Protein AF-A0A9P8PRV3-F1 (afdb_monomer)

Sequence (109 aa):
KEYFTIKSNWLIGSDKWCFDQGLSTLHQVLSYNKRVKLLIIDSDSSLNRKQGKKNAGLYAMNYGNSYVASVALYSSYSQTLTSLLEANNFKQGPAIVLAYLPHYEDHLE

Secondary structure (DSSP, 8-state):
-GGGS----EEEEEHHHIIIIIHHHHHHHHHTT---EEEEEE---GGG-SSPPP-HHHHHHTTSSSEEEEEETTT-HHHHHHHHHHHHH--SS-EEEEEE---GGGG--

Organism: Wickerhamomyces pijperi (NCBI:txid599730)

pLDDT: mean 80.24, std 13.26, range [42.69, 95.5]

Radius of gyration: 15.06 Å; Cα contacts (8 Å, |Δi|>4): 158; chains: 1; bounding box: 40×29×37 Å

Solvent-accessible surface area (backbone atoms only — not comparable to full-atom values): 6531 Å² total; per-residue (Å²): 120,82,88,76,61,85,81,82,70,70,48,75,46,42,49,66,54,39,67,76,63,32,48,65,54,48,51,52,37,62,73,67,51,38,78,45,36,38,42,33,40,36,64,76,84,72,87,78,62,91,60,82,82,82,53,72,59,61,59,43,54,75,68,73,51,47,50,69,45,78,34,38,58,91,81,36,57,67,59,38,52,50,49,53,51,50,44,68,69,52,77,76,18,29,18,41,37,40,34,47,46,88,51,83,73,74,72,77,115

Mean predicted aligned error: 7.3 Å

Structure (mmCIF, N/CA/C/O backbone):
data_AF-A0A9P8PRV3-F1
#
_entry.id   AF-A0A9P8PRV3-F1
#
loop_
_atom_site.group_PDB
_atom_site.id
_atom_site.type_symbol
_atom_site.label_atom_id
_atom_site.label_alt_id
_atom_site.label_comp_id
_atom_site.label_asym_id
_atom_site.label_entity_id
_atom_site.label_seq_id
_atom_site.pdbx_PDB_ins_code
_atom_site.Cartn_x
_atom_site.Cartn_y
_atom_site.Cartn_z
_atom_site.occupancy
_atom_site.B_iso_or_equiv
_atom_site.auth_seq_id
_atom_site.auth_comp_id
_atom_site.auth_asym_id
_atom_site.auth_atom_id
_atom_site.pdbx_PDB_model_num
ATOM 1 N N . LYS 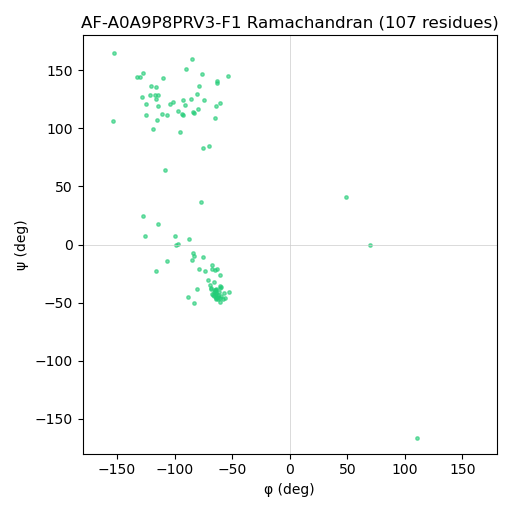A 1 1 ? -23.920 -14.954 13.472 1.00 51.72 1 LYS A N 1
ATOM 2 C CA . LYS A 1 1 ? -22.498 -15.287 13.183 1.00 51.72 1 LYS A CA 1
ATOM 3 C C . LYS A 1 1 ? -21.856 -14.329 12.174 1.00 51.72 1 LYS A C 1
ATOM 5 O O . LYS A 1 1 ? -20.677 -14.062 12.326 1.00 51.72 1 LYS A O 1
ATOM 10 N N . GLU A 1 2 ? -22.600 -13.756 11.222 1.00 55.88 2 GLU A N 1
ATOM 11 C CA . GLU A 1 2 ? -22.051 -12.861 10.180 1.00 55.88 2 GLU A CA 1
ATOM 12 C C . GLU A 1 2 ? -21.521 -11.499 10.672 1.00 55.88 2 GLU A C 1
ATOM 14 O O . GLU A 1 2 ? -20.720 -10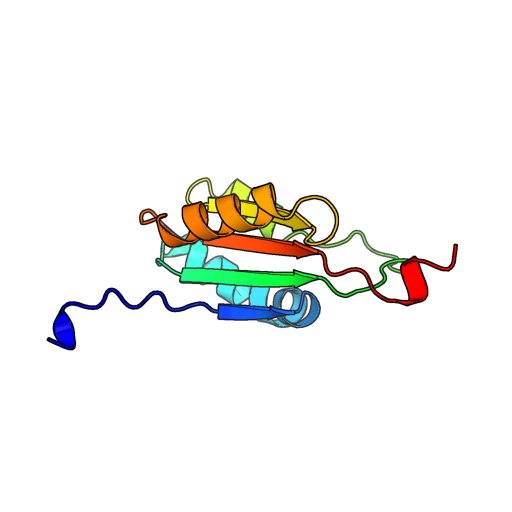.872 9.988 1.00 55.88 2 GLU A O 1
ATOM 19 N N . TYR A 1 3 ? -21.900 -11.054 11.874 1.00 59.84 3 TYR A N 1
ATOM 20 C CA . TYR A 1 3 ? -21.444 -9.778 12.448 1.00 59.84 3 TYR A CA 1
ATOM 21 C C . TYR A 1 3 ? -20.086 -9.845 13.168 1.00 59.84 3 TYR A C 1
ATOM 23 O O . TYR A 1 3 ? -19.558 -8.808 13.558 1.00 59.84 3 TYR A O 1
ATOM 31 N N . PHE A 1 4 ? -19.511 -11.040 13.350 1.00 60.69 4 PHE A N 1
ATOM 32 C CA . PHE A 1 4 ? -18.217 -11.215 14.029 1.00 60.69 4 PHE A CA 1
ATOM 33 C C . PHE A 1 4 ? -17.037 -11.375 13.062 1.00 60.69 4 PHE A C 1
ATOM 35 O O . PHE A 1 4 ? -15.894 -11.504 13.498 1.00 60.69 4 PHE A O 1
ATOM 42 N N . THR A 1 5 ? -17.283 -11.348 11.751 1.00 65.00 5 THR A N 1
ATOM 43 C CA . THR A 1 5 ? -16.217 -11.431 10.752 1.00 65.00 5 THR A CA 1
ATOM 44 C C . THR A 1 5 ? -15.626 -10.044 10.524 1.00 65.00 5 THR A C 1
ATOM 46 O O . THR A 1 5 ? -16.289 -9.145 10.008 1.00 65.00 5 THR A O 1
ATOM 49 N N . ILE A 1 6 ? -14.360 -9.864 10.899 1.00 63.34 6 ILE A N 1
ATOM 50 C CA . ILE A 1 6 ? -13.614 -8.636 10.622 1.00 63.34 6 ILE A CA 1
ATOM 51 C C . ILE A 1 6 ? -13.455 -8.520 9.103 1.00 63.34 6 ILE A C 1
ATOM 53 O O . ILE A 1 6 ? -12.719 -9.290 8.488 1.00 63.34 6 ILE A O 1
ATOM 57 N N . LYS A 1 7 ? -14.165 -7.569 8.487 1.00 68.56 7 LYS A N 1
ATOM 58 C CA . LYS A 1 7 ? -14.014 -7.272 7.060 1.00 68.56 7 LYS A CA 1
ATOM 59 C C . LYS A 1 7 ? -12.778 -6.407 6.850 1.0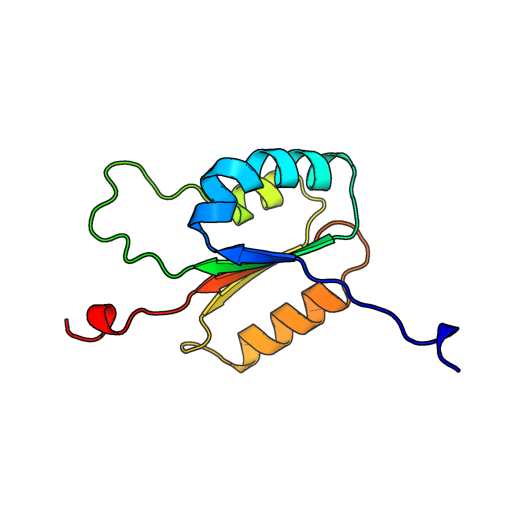0 68.56 7 LYS A C 1
ATOM 61 O O . LYS A 1 7 ? -12.712 -5.271 7.318 1.00 68.56 7 LYS A O 1
ATOM 66 N N . SER A 1 8 ? -11.812 -6.945 6.121 1.00 76.81 8 SER A N 1
ATOM 67 C CA . SER A 1 8 ? -10.665 -6.191 5.628 1.00 76.81 8 SER A CA 1
ATOM 68 C C . SER A 1 8 ? -10.954 -5.728 4.211 1.00 76.81 8 SER A C 1
ATOM 70 O O . SER A 1 8 ? -10.783 -6.489 3.266 1.00 76.81 8 SER A O 1
ATOM 72 N N . ASN A 1 9 ? -11.411 -4.487 4.073 1.00 83.56 9 ASN A N 1
ATOM 73 C CA . ASN A 1 9 ? -11.638 -3.887 2.763 1.00 83.56 9 ASN A CA 1
ATOM 74 C C . ASN A 1 9 ? -10.304 -3.386 2.198 1.00 83.56 9 ASN A C 1
ATOM 76 O O . ASN A 1 9 ? -9.575 -2.669 2.887 1.00 83.56 9 ASN A O 1
ATOM 80 N N . TRP A 1 10 ? -10.010 -3.762 0.956 1.00 89.88 10 TRP A N 1
ATOM 81 C CA . TRP A 1 10 ? -8.815 -3.351 0.226 1.00 89.88 10 TRP A CA 1
ATOM 82 C C . TRP A 1 10 ? -9.213 -2.525 -0.991 1.00 89.88 10 TRP A C 1
ATOM 84 O O . TRP A 1 10 ? -10.134 -2.887 -1.720 1.00 89.88 10 TRP A O 1
ATOM 94 N N . LEU A 1 11 ? -8.500 -1.426 -1.206 1.00 89.19 11 LEU A N 1
ATOM 95 C CA . LEU A 1 11 ? -8.486 -0.711 -2.472 1.00 89.19 11 LEU A CA 1
ATOM 96 C C . LEU A 1 11 ? -7.318 -1.257 -3.285 1.00 89.19 11 LEU A C 1
ATOM 98 O O . LEU A 1 11 ? -6.187 -1.271 -2.803 1.00 89.19 11 LEU A O 1
ATOM 102 N N . ILE A 1 12 ? -7.594 -1.731 -4.493 1.00 90.38 12 ILE A N 1
ATOM 103 C CA . ILE A 1 12 ? -6.586 -2.308 -5.380 1.00 90.38 12 ILE A CA 1
ATOM 104 C C . ILE A 1 12 ? -6.595 -1.495 -6.665 1.00 90.38 12 ILE A C 1
ATOM 106 O O . ILE A 1 12 ? -7.658 -1.270 -7.243 1.00 90.38 12 ILE A O 1
ATOM 110 N N . GLY A 1 13 ? -5.427 -1.033 -7.096 1.00 87.69 13 GLY A N 1
ATOM 111 C CA . GLY A 1 13 ? -5.298 -0.202 -8.288 1.00 87.69 13 GLY A CA 1
ATOM 112 C C . GLY A 1 13 ? -3.935 -0.346 -8.947 1.00 87.69 13 GLY A C 1
ATOM 113 O O . GLY A 1 13 ? -2.997 -0.870 -8.354 1.00 87.69 13 GLY A O 1
ATOM 114 N N . SER A 1 14 ? -3.828 0.119 -10.188 1.00 85.00 14 SER A N 1
ATOM 115 C CA . SER A 1 14 ? -2.558 0.186 -10.910 1.00 85.00 14 SER A CA 1
ATOM 116 C C . SER A 1 14 ? -1.792 1.468 -10.576 1.00 85.00 14 SER A C 1
ATOM 118 O O . SER A 1 14 ? -2.382 2.468 -10.156 1.00 85.00 14 SER A O 1
ATOM 120 N N . ASP A 1 15 ? -0.484 1.462 -10.826 1.00 78.94 15 ASP A N 1
ATOM 121 C CA . ASP A 1 15 ? 0.393 2.632 -10.668 1.00 78.94 15 ASP A CA 1
ATOM 122 C C . ASP A 1 15 ? -0.136 3.872 -11.428 1.00 78.94 15 ASP A C 1
ATOM 124 O O . ASP A 1 15 ? -0.205 4.973 -10.884 1.00 78.94 15 ASP A O 1
ATOM 128 N N . LYS A 1 16 ? -0.659 3.680 -12.651 1.00 79.00 16 LYS A N 1
ATOM 129 C CA . LYS A 1 16 ? -1.257 4.749 -13.480 1.00 79.00 16 LYS A CA 1
ATOM 130 C C . LYS A 1 16 ? -2.483 5.397 -12.828 1.00 79.00 16 LYS A C 1
ATOM 132 O O . LYS A 1 16 ? -2.560 6.622 -12.755 1.00 79.00 16 LYS A O 1
ATOM 137 N N . TRP A 1 17 ? -3.416 4.595 -12.303 1.00 79.19 17 TRP A N 1
ATOM 138 C CA . TRP A 1 17 ? -4.575 5.123 -11.569 1.00 79.19 17 TRP A CA 1
ATOM 139 C C . TRP A 1 17 ? -4.138 5.892 -10.318 1.00 79.19 17 TRP A C 1
ATOM 141 O O . TRP A 1 17 ? -4.671 6.966 -10.020 1.00 79.19 17 TRP A O 1
ATOM 151 N N . CYS A 1 18 ? -3.133 5.366 -9.611 1.00 76.19 18 CYS A N 1
ATOM 152 C CA . CYS A 1 18 ? -2.637 5.987 -8.396 1.00 76.19 18 CYS A CA 1
ATOM 153 C C . CYS A 1 18 ? -1.980 7.355 -8.657 1.00 76.19 18 CYS A C 1
ATOM 155 O O . CYS A 1 18 ? -2.083 8.250 -7.815 1.00 76.19 18 CYS A O 1
ATOM 157 N N . PHE A 1 19 ? -1.344 7.540 -9.818 1.00 72.62 19 PHE A N 1
ATOM 158 C CA . PHE A 1 19 ? -0.663 8.788 -10.164 1.00 72.62 19 PHE A CA 1
ATOM 159 C C . PHE A 1 19 ? -1.556 9.909 -10.674 1.00 72.62 19 PHE A C 1
ATOM 161 O O . PHE A 1 19 ? -1.289 11.058 -10.321 1.00 72.62 19 PHE A O 1
ATOM 168 N N . ASP A 1 20 ? -2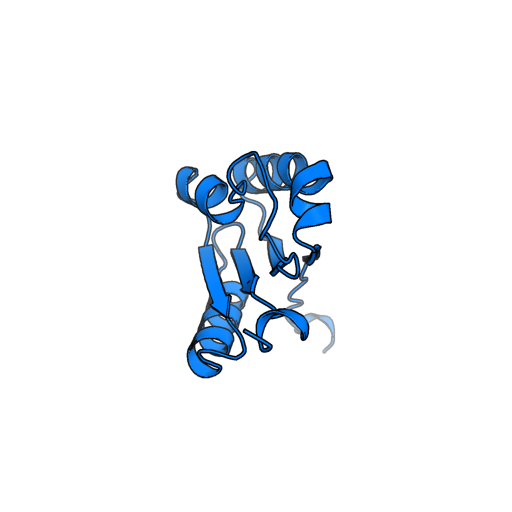.581 9.607 -11.471 1.00 68.38 20 ASP A N 1
ATOM 169 C CA . ASP A 1 20 ? -3.440 10.658 -12.028 1.00 68.38 20 ASP A CA 1
ATOM 170 C C . ASP A 1 20 ? -4.525 11.096 -11.041 1.00 68.38 20 ASP A C 1
ATOM 172 O O . ASP A 1 20 ? -4.690 12.284 -10.777 1.00 68.38 20 ASP A O 1
ATOM 176 N N . GLN A 1 21 ? -5.264 10.142 -10.472 1.00 63.31 21 GLN A N 1
ATOM 177 C CA . GLN A 1 21 ? -6.438 10.424 -9.628 1.00 63.31 21 GLN A CA 1
ATOM 178 C C . GLN A 1 21 ? -6.250 9.953 -8.180 1.00 63.31 21 GLN A C 1
ATOM 180 O O . GLN A 1 21 ? -6.884 10.463 -7.250 1.00 63.31 21 GLN A O 1
ATOM 185 N N . GLY A 1 22 ? -5.352 8.990 -7.960 1.00 66.44 22 GLY A N 1
ATOM 186 C CA . GLY A 1 22 ? -5.114 8.420 -6.640 1.00 66.44 22 GLY A CA 1
ATOM 187 C C . GLY A 1 22 ? -4.397 9.357 -5.672 1.00 66.44 22 GLY A C 1
ATOM 188 O O . GLY A 1 22 ? -4.685 9.287 -4.485 1.00 66.44 22 GLY A O 1
ATOM 189 N N . LEU A 1 23 ? -3.530 10.270 -6.129 1.00 73.12 23 LEU A N 1
ATOM 190 C CA . LEU A 1 23 ? -2.699 11.097 -5.239 1.00 73.12 23 LEU A CA 1
ATOM 191 C C . LEU A 1 23 ? -3.518 12.050 -4.348 1.00 73.12 23 LEU A C 1
ATOM 193 O O . LEU A 1 23 ? -3.247 12.150 -3.152 1.00 73.12 23 LEU A O 1
ATOM 197 N N . SER A 1 24 ? -4.553 12.699 -4.894 1.00 79.75 24 SER A N 1
ATOM 198 C CA . SER A 1 24 ? -5.467 13.546 -4.105 1.00 79.75 24 SER A CA 1
ATOM 199 C C . SER A 1 24 ? -6.253 12.725 -3.085 1.00 79.75 24 SER A C 1
ATOM 201 O O . SER A 1 24 ? -6.418 13.131 -1.935 1.00 79.75 24 SER A O 1
ATOM 203 N N . THR A 1 25 ? -6.682 11.527 -3.482 1.00 76.81 25 THR A N 1
ATOM 204 C CA . THR A 1 25 ? -7.378 10.594 -2.588 1.00 76.81 25 THR A CA 1
ATOM 205 C C . THR A 1 25 ? -6.444 10.120 -1.471 1.00 76.81 25 THR A C 1
ATOM 207 O O . THR A 1 25 ? -6.834 10.075 -0.306 1.00 76.81 25 THR A O 1
ATOM 210 N N . LEU A 1 26 ? -5.185 9.833 -1.805 1.00 81.31 26 LEU A N 1
ATOM 211 C CA . LEU A 1 26 ? -4.146 9.415 -0.870 1.00 81.31 26 LEU A CA 1
ATOM 212 C C . LEU A 1 26 ? -3.841 10.530 0.138 1.00 81.31 26 LEU A C 1
ATOM 214 O O . LEU A 1 26 ? -3.815 10.271 1.337 1.00 81.31 26 LEU A O 1
ATOM 218 N N . HIS A 1 27 ? -3.706 11.777 -0.327 1.00 84.62 27 HIS A N 1
ATOM 219 C CA . HIS A 1 27 ? -3.530 12.960 0.519 1.00 84.62 27 HIS A CA 1
ATOM 220 C C . HIS A 1 27 ? -4.666 13.112 1.534 1.00 84.62 27 HIS A C 1
ATOM 222 O O . HIS A 1 27 ? -4.426 13.324 2.724 1.00 84.62 27 HIS A O 1
ATOM 228 N N . GLN A 1 28 ? -5.910 12.956 1.081 1.00 83.75 28 GLN A N 1
ATOM 229 C CA . GLN A 1 28 ? -7.081 13.072 1.939 1.00 83.75 28 GLN A CA 1
ATOM 230 C C . GLN A 1 28 ? -7.150 11.927 2.965 1.00 83.75 28 GLN A C 1
ATOM 232 O O . GLN A 1 28 ? -7.415 12.158 4.146 1.00 83.75 28 GLN A O 1
ATOM 237 N N . VAL A 1 29 ? -6.861 10.693 2.543 1.00 85.06 29 VAL A N 1
ATOM 238 C CA . VAL A 1 29 ? -6.831 9.510 3.418 1.00 85.06 29 VAL A CA 1
ATOM 239 C C . VAL A 1 29 ? -5.728 9.615 4.476 1.00 85.06 29 VAL A C 1
ATOM 241 O O . VAL A 1 29 ? -5.990 9.324 5.647 1.00 85.06 29 VAL A O 1
ATOM 244 N N . LEU A 1 30 ? -4.533 10.068 4.084 1.00 84.81 30 LEU A N 1
ATOM 245 C CA . LEU A 1 30 ? -3.398 10.296 4.982 1.00 84.81 30 LEU A CA 1
ATOM 246 C C . LEU A 1 30 ? -3.684 11.421 5.981 1.00 84.81 30 LEU A C 1
ATOM 248 O O . LEU A 1 30 ? -3.450 11.247 7.177 1.00 84.81 30 LEU A O 1
ATOM 252 N N . SER A 1 31 ? -4.259 12.536 5.520 1.00 85.19 31 SER A N 1
ATOM 253 C CA . SER A 1 31 ? -4.561 13.697 6.370 1.00 85.19 31 SER A CA 1
ATOM 254 C C . SER A 1 31 ? -5.665 13.408 7.390 1.00 85.19 31 SER A C 1
ATOM 256 O O . SER A 1 31 ? -5.581 13.840 8.535 1.00 85.19 31 SER A O 1
ATOM 258 N N . TYR A 1 32 ? -6.684 12.629 7.012 1.00 86.44 32 TYR A N 1
ATOM 259 C CA . TYR A 1 32 ? -7.764 12.233 7.924 1.00 86.44 32 TYR A CA 1
ATOM 260 C C . TYR A 1 32 ? -7.474 10.963 8.730 1.00 86.44 32 TYR A C 1
ATOM 262 O O . TYR A 1 32 ? -8.366 10.484 9.437 1.00 86.44 32 TYR A O 1
ATOM 270 N N . ASN A 1 33 ? -6.268 10.397 8.611 1.00 83.94 33 ASN A N 1
ATOM 271 C CA . ASN A 1 33 ? -5.848 9.180 9.304 1.00 83.94 33 ASN A CA 1
ATOM 272 C C . ASN A 1 33 ? -6.873 8.030 9.170 1.00 83.94 33 ASN A C 1
ATOM 274 O O . ASN A 1 33 ? -7.225 7.337 10.132 1.00 83.94 33 ASN A O 1
ATOM 278 N N . LYS A 1 34 ? -7.444 7.869 7.969 1.00 83.12 34 LYS A N 1
ATOM 279 C CA . LYS A 1 34 ? -8.474 6.856 7.721 1.00 83.12 34 LYS A CA 1
ATOM 280 C C . LYS A 1 34 ? -7.817 5.490 7.548 1.00 83.12 34 LYS A C 1
ATOM 282 O O . LYS A 1 34 ? -6.836 5.337 6.829 1.00 83.12 34 LYS A O 1
ATOM 287 N N . ARG A 1 35 ? -8.412 4.475 8.178 1.00 85.56 35 ARG A N 1
ATOM 288 C CA . ARG A 1 35 ? -7.967 3.076 8.098 1.00 85.56 35 ARG A CA 1
ATOM 289 C C . ARG A 1 35 ? -8.352 2.479 6.750 1.00 85.56 35 ARG A C 1
ATOM 291 O O . ARG A 1 35 ? -9.395 1.840 6.624 1.00 85.56 35 ARG A O 1
ATOM 298 N N . VAL A 1 36 ? -7.527 2.739 5.748 1.00 88.38 36 VAL A N 1
ATOM 299 C CA . VAL A 1 36 ? -7.691 2.232 4.386 1.00 88.38 36 VAL A CA 1
ATOM 300 C C . VAL A 1 36 ? -6.459 1.420 4.026 1.00 88.38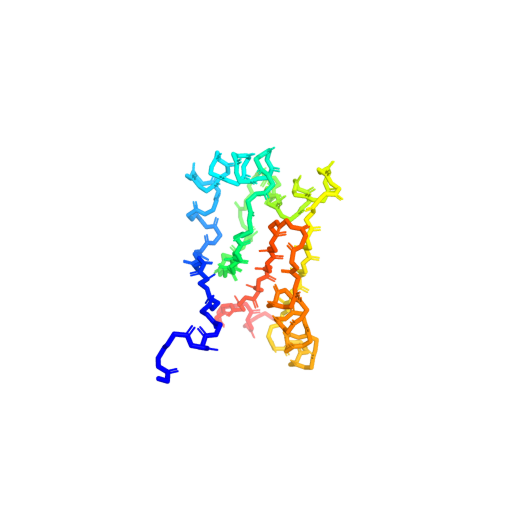 36 VAL A C 1
ATOM 302 O O . VAL A 1 36 ? -5.339 1.827 4.324 1.00 88.38 36 VAL A O 1
ATOM 305 N N . LYS A 1 37 ? -6.679 0.262 3.406 1.00 90.94 37 LYS A N 1
ATOM 306 C CA . LYS A 1 37 ? -5.619 -0.613 2.905 1.00 90.94 37 LYS A CA 1
ATOM 307 C C . LYS A 1 37 ? -5.562 -0.455 1.398 1.00 90.94 37 LYS A C 1
ATOM 309 O O . LYS A 1 37 ? -6.573 -0.676 0.732 1.00 90.94 37 LYS A O 1
ATOM 314 N N . LEU A 1 38 ? -4.414 -0.047 0.886 1.00 90.56 38 LEU A N 1
ATOM 315 C CA . LEU A 1 38 ? -4.182 0.187 -0.526 1.00 90.56 38 LEU A CA 1
ATOM 316 C C . LEU A 1 38 ? -3.121 -0.789 -1.028 1.00 90.56 38 LEU A C 1
ATOM 318 O O . LEU A 1 38 ? -2.019 -0.837 -0.489 1.00 90.56 38 LEU A O 1
ATOM 322 N N . LEU A 1 39 ? -3.456 -1.543 -2.067 1.00 91.75 39 LEU A N 1
ATOM 323 C CA . LEU A 1 39 ? -2.525 -2.371 -2.819 1.00 91.75 39 LEU A CA 1
ATOM 324 C C . LEU A 1 39 ? -2.362 -1.754 -4.208 1.00 91.75 39 LEU A C 1
ATOM 326 O O . LEU A 1 39 ? -3.304 -1.732 -5.000 1.00 91.75 39 LEU A O 1
ATOM 330 N N . ILE A 1 40 ? -1.173 -1.234 -4.486 1.00 89.81 40 ILE A N 1
ATOM 331 C CA . ILE A 1 40 ? -0.834 -0.653 -5.783 1.00 89.81 40 ILE A CA 1
ATOM 332 C C . ILE A 1 40 ? -0.022 -1.686 -6.545 1.00 89.81 40 ILE A C 1
ATOM 334 O O . ILE A 1 40 ? 1.019 -2.126 -6.065 1.00 89.81 40 ILE A O 1
ATOM 338 N N . ILE A 1 41 ? -0.498 -2.057 -7.726 1.00 89.62 41 ILE A N 1
ATOM 339 C CA . ILE A 1 41 ? 0.201 -2.966 -8.625 1.00 89.62 41 ILE A CA 1
ATOM 340 C C . ILE A 1 41 ? 0.952 -2.129 -9.651 1.00 89.62 41 ILE A C 1
ATOM 342 O O . ILE A 1 41 ? 0.366 -1.417 -10.475 1.00 89.62 41 ILE A O 1
ATOM 346 N N . ASP A 1 42 ? 2.266 -2.222 -9.578 1.00 85.50 42 ASP A N 1
ATOM 347 C CA . ASP A 1 42 ? 3.184 -1.569 -10.483 1.00 85.50 42 ASP A CA 1
ATOM 348 C C . ASP A 1 42 ? 3.518 -2.510 -11.634 1.00 85.50 42 ASP A C 1
ATOM 350 O O . ASP A 1 42 ? 4.125 -3.553 -11.428 1.00 85.50 42 ASP A O 1
ATOM 354 N N . SER A 1 43 ? 3.048 -2.155 -12.827 1.00 75.62 43 SER A N 1
ATOM 355 C CA . SER A 1 43 ? 3.156 -2.958 -14.056 1.00 75.62 43 SER A CA 1
ATOM 356 C C . SER A 1 43 ? 3.807 -2.183 -15.202 1.00 75.62 43 SER A C 1
ATOM 358 O O . SER A 1 43 ? 3.780 -2.631 -16.343 1.00 75.62 43 SER A O 1
ATOM 360 N N . ASP A 1 44 ? 4.320 -0.980 -14.933 1.00 68.81 44 ASP A N 1
ATOM 361 C CA . ASP A 1 44 ? 4.794 -0.083 -15.983 1.00 68.81 44 ASP A CA 1
ATOM 362 C C . ASP A 1 44 ? 6.285 -0.320 -16.256 1.00 68.81 44 ASP A C 1
ATOM 364 O O . ASP A 1 44 ? 7.126 -0.107 -15.379 1.00 68.81 44 ASP A O 1
ATOM 368 N N . SER A 1 45 ? 6.613 -0.701 -17.492 1.00 57.19 45 SER A N 1
ATOM 369 C CA . SER A 1 45 ? 7.976 -0.814 -18.019 1.00 57.19 45 SER A CA 1
ATOM 370 C C . SER A 1 45 ? 8.568 0.591 -18.186 1.00 57.19 45 SER A C 1
ATOM 372 O O . SER A 1 45 ? 8.465 1.236 -19.235 1.00 57.19 45 SER A O 1
ATOM 374 N N . SER A 1 46 ? 9.134 1.151 -17.118 1.00 54.03 46 SER A N 1
ATOM 375 C CA . SER A 1 46 ? 9.580 2.548 -17.090 1.0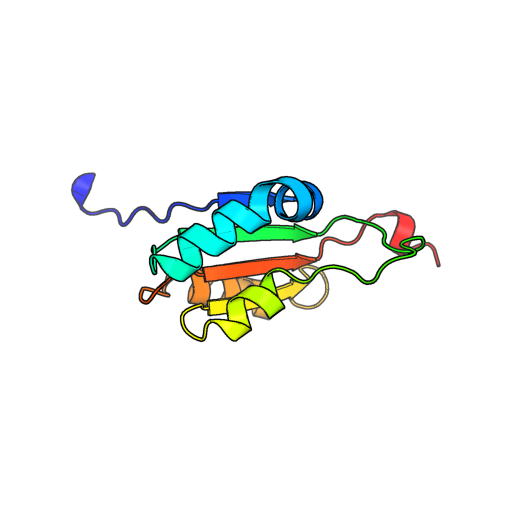0 54.03 46 SER A CA 1
ATOM 376 C C . SER A 1 46 ? 10.906 2.812 -17.816 1.00 54.03 46 SER A C 1
ATOM 378 O O . SER A 1 46 ? 11.673 3.662 -17.370 1.00 54.03 46 SER A O 1
ATOM 380 N N . LEU A 1 47 ? 11.171 2.142 -18.941 1.00 53.53 47 LEU A N 1
ATOM 381 C CA . LEU A 1 47 ? 12.378 2.353 -19.752 1.00 53.53 47 LEU A CA 1
ATOM 382 C C . LEU A 1 47 ? 12.441 3.768 -20.369 1.00 53.53 47 LEU A C 1
ATOM 384 O O . LEU A 1 47 ? 13.523 4.258 -20.661 1.00 53.53 47 LEU A O 1
ATOM 388 N N . ASN A 1 48 ? 11.305 4.471 -20.514 1.00 49.47 48 ASN A N 1
ATOM 389 C CA . ASN A 1 48 ? 11.222 5.733 -21.272 1.00 49.47 48 ASN A CA 1
ATOM 390 C C . ASN A 1 48 ? 10.585 6.931 -20.532 1.00 49.47 48 ASN A C 1
ATOM 392 O O . ASN A 1 48 ? 10.070 7.857 -21.168 1.00 49.47 48 ASN A O 1
ATOM 396 N N . ARG A 1 49 ? 10.600 6.978 -19.191 1.00 59.53 49 ARG A N 1
ATOM 397 C CA . ARG A 1 49 ? 10.084 8.166 -18.476 1.00 59.53 49 ARG A CA 1
ATOM 398 C C . ARG A 1 49 ? 11.133 9.282 -18.389 1.00 59.53 49 ARG A C 1
ATOM 400 O O . ARG A 1 49 ? 12.115 9.172 -17.669 1.00 59.53 49 ARG A O 1
ATOM 407 N N . LYS A 1 50 ? 10.869 10.407 -19.073 1.00 57.94 50 LYS A N 1
ATOM 408 C CA . LYS A 1 50 ? 11.680 11.647 -19.011 1.00 57.94 50 LYS A CA 1
ATOM 409 C C . LYS A 1 50 ? 11.633 12.360 -17.649 1.00 57.94 50 LYS A C 1
ATOM 411 O O . LYS A 1 50 ? 12.505 13.169 -17.358 1.00 57.94 50 LYS A O 1
ATOM 416 N N . GLN A 1 51 ? 10.608 12.101 -16.837 1.00 61.34 51 GLN A N 1
ATOM 417 C CA . GLN A 1 51 ? 10.505 12.579 -15.455 1.00 61.34 51 GLN A CA 1
ATOM 418 C C . GLN A 1 51 ? 10.648 11.397 -14.497 1.00 61.34 51 GLN A C 1
ATOM 420 O O . GLN A 1 51 ? 10.149 10.309 -14.784 1.00 61.34 51 GLN A O 1
ATOM 425 N N . GLY A 1 52 ? 11.299 11.622 -13.353 1.00 64.56 52 GLY A N 1
ATOM 426 C CA . GLY A 1 52 ? 11.438 10.610 -12.308 1.00 64.56 52 GLY A CA 1
ATOM 427 C C . GLY A 1 52 ? 10.086 10.032 -11.880 1.00 64.56 52 GLY A C 1
ATOM 428 O O . GLY A 1 52 ? 9.069 10.732 -11.862 1.00 64.56 52 GLY A O 1
ATOM 429 N N . LYS A 1 53 ? 10.070 8.738 -11.540 1.00 68.56 53 LYS A N 1
ATOM 430 C CA . LYS A 1 53 ? 8.866 8.057 -11.059 1.00 68.56 53 LYS A CA 1
ATOM 431 C C . LYS A 1 53 ? 8.384 8.734 -9.773 1.00 68.56 53 LYS A C 1
ATOM 433 O O . LYS A 1 53 ? 9.126 8.830 -8.797 1.00 68.56 53 LYS A O 1
ATOM 438 N N . LYS A 1 54 ? 7.143 9.229 -9.778 1.00 75.25 54 LYS A N 1
ATOM 439 C CA . LYS A 1 54 ? 6.494 9.711 -8.553 1.00 75.25 54 LYS A CA 1
ATOM 440 C C . LYS A 1 54 ? 6.351 8.512 -7.610 1.00 75.25 54 LYS A C 1
ATOM 442 O O . LYS A 1 54 ? 6.030 7.426 -8.060 1.00 75.25 54 LYS A O 1
ATOM 447 N N . ASN A 1 55 ? 6.600 8.676 -6.315 1.00 77.44 55 ASN A N 1
ATOM 448 C CA . ASN A 1 55 ? 6.575 7.554 -5.371 1.00 77.44 55 ASN A CA 1
ATOM 449 C C . ASN A 1 55 ? 5.500 7.791 -4.308 1.00 77.44 55 ASN A C 1
ATOM 451 O O . ASN A 1 55 ? 5.727 8.522 -3.345 1.00 77.44 55 ASN A O 1
ATOM 455 N N . ALA A 1 56 ? 4.330 7.161 -4.474 1.00 79.88 56 ALA A N 1
ATOM 456 C CA . ALA A 1 56 ? 3.217 7.273 -3.523 1.00 79.88 56 ALA A CA 1
ATOM 457 C C . ALA A 1 56 ? 3.599 6.767 -2.119 1.00 79.88 56 ALA A C 1
ATOM 459 O O . ALA A 1 56 ? 3.199 7.358 -1.119 1.00 79.88 56 ALA A O 1
ATOM 460 N N . GLY A 1 57 ? 4.432 5.722 -2.043 1.00 84.19 57 GLY A N 1
ATOM 461 C CA . GLY A 1 57 ? 4.964 5.226 -0.771 1.00 84.19 57 GLY A CA 1
ATOM 462 C C . GLY A 1 57 ? 5.850 6.249 -0.062 1.00 84.19 57 GLY A C 1
ATOM 463 O O . GLY A 1 57 ? 5.655 6.506 1.120 1.00 84.19 57 GLY A O 1
ATOM 464 N N . LEU A 1 58 ? 6.766 6.899 -0.788 1.00 85.44 58 LEU A N 1
ATOM 465 C CA . LEU A 1 58 ? 7.635 7.932 -0.213 1.00 85.44 58 LEU A CA 1
ATOM 466 C C . LEU A 1 58 ? 6.824 9.146 0.262 1.00 85.44 58 LEU A C 1
ATOM 468 O O . LEU A 1 58 ? 7.081 9.695 1.330 1.00 85.44 58 LEU A O 1
ATOM 472 N N . TYR A 1 59 ? 5.801 9.526 -0.505 1.00 86.62 59 TYR A N 1
ATOM 473 C CA . TYR A 1 59 ? 4.862 10.566 -0.103 1.00 86.62 59 TYR A CA 1
ATOM 474 C C . TYR A 1 59 ? 4.140 10.215 1.206 1.00 86.62 59 TYR A C 1
ATOM 476 O O . TYR A 1 59 ? 4.050 11.055 2.096 1.00 86.62 59 TYR A O 1
ATOM 484 N N . ALA A 1 60 ? 3.680 8.971 1.359 1.00 86.62 60 ALA A N 1
ATOM 485 C CA . ALA A 1 60 ? 3.007 8.506 2.569 1.00 86.62 60 ALA A CA 1
ATOM 486 C C . ALA A 1 60 ? 3.939 8.386 3.787 1.00 86.62 60 ALA A C 1
ATOM 488 O O . ALA A 1 60 ? 3.523 8.698 4.905 1.00 86.62 60 ALA A O 1
ATOM 489 N N . MET A 1 61 ? 5.203 8.000 3.582 1.00 88.75 61 MET A N 1
ATOM 490 C CA . MET A 1 61 ? 6.209 7.955 4.650 1.00 88.75 61 MET A CA 1
ATOM 491 C C . MET A 1 61 ? 6.439 9.334 5.281 1.00 88.75 61 MET A C 1
ATOM 493 O O . MET A 1 61 ? 6.566 9.425 6.499 1.00 88.75 61 MET A O 1
ATOM 497 N N . ASN A 1 62 ? 6.407 10.413 4.489 1.00 88.94 62 ASN A N 1
ATOM 498 C CA . ASN A 1 62 ? 6.584 11.779 4.998 1.00 88.94 62 ASN A CA 1
ATOM 499 C C . ASN A 1 62 ? 5.488 12.221 5.986 1.00 88.94 62 ASN A C 1
ATOM 501 O O . ASN A 1 62 ? 5.723 13.131 6.775 1.00 88.94 62 ASN A O 1
ATOM 505 N N . TYR A 1 63 ? 4.310 11.587 5.977 1.00 86.88 63 TYR A N 1
ATOM 506 C CA . TYR A 1 63 ? 3.254 11.863 6.959 1.00 86.88 63 TYR A CA 1
ATOM 507 C C . TYR A 1 63 ? 3.497 11.191 8.318 1.00 86.88 63 TYR A C 1
ATOM 509 O O . TYR A 1 63 ? 2.908 11.605 9.314 1.00 86.88 63 TYR A O 1
ATOM 517 N N . GLY A 1 64 ? 4.323 10.140 8.376 1.00 83.94 64 GLY A N 1
ATOM 518 C CA . GLY A 1 64 ? 4.681 9.441 9.617 1.00 83.94 64 GLY A CA 1
ATOM 519 C C . GLY A 1 64 ? 3.563 8.622 10.280 1.00 83.94 64 GLY A C 1
ATOM 520 O O . GLY A 1 64 ? 3.798 8.001 11.311 1.00 83.94 64 GLY A O 1
ATOM 521 N N . ASN A 1 65 ? 2.357 8.590 9.707 1.00 87.75 65 ASN A N 1
ATOM 522 C CA . ASN A 1 65 ? 1.176 7.920 10.266 1.00 87.75 65 ASN A CA 1
ATOM 523 C C . ASN A 1 65 ? 0.682 6.732 9.420 1.00 87.75 65 ASN A C 1
ATOM 525 O O . ASN A 1 65 ? -0.470 6.321 9.549 1.00 87.75 65 A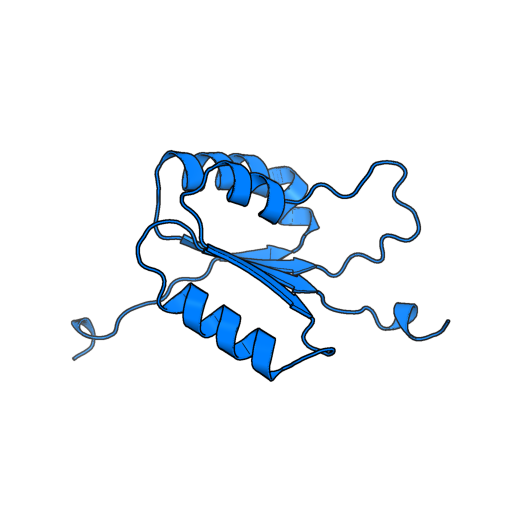SN A O 1
ATOM 529 N N . SER A 1 66 ? 1.521 6.208 8.525 1.00 91.31 66 SER A N 1
ATOM 530 C CA . SER A 1 66 ? 1.142 5.153 7.586 1.00 91.31 66 SER A CA 1
ATOM 531 C C . SER A 1 66 ? 2.100 3.970 7.634 1.00 91.31 66 SER A C 1
ATOM 533 O O . SER A 1 66 ? 3.299 4.123 7.870 1.00 91.31 66 SER A O 1
ATOM 535 N N . TYR A 1 67 ? 1.558 2.777 7.399 1.00 93.56 67 TYR A N 1
ATOM 536 C CA . TYR A 1 67 ? 2.366 1.601 7.104 1.00 93.56 67 TYR A CA 1
ATOM 537 C C . TYR A 1 67 ? 2.648 1.579 5.605 1.00 93.56 67 TYR A C 1
ATOM 539 O O . TYR A 1 67 ? 1.713 1.621 4.805 1.00 93.56 67 TYR A O 1
ATOM 547 N N . VAL A 1 68 ? 3.919 1.505 5.221 1.00 93.25 68 VAL A N 1
ATOM 548 C CA . VAL A 1 68 ? 4.327 1.459 3.816 1.00 93.25 68 VAL A CA 1
ATOM 549 C C . VAL A 1 68 ? 5.257 0.276 3.607 1.00 93.25 68 VAL A C 1
ATOM 551 O O . VAL A 1 68 ? 6.274 0.163 4.287 1.00 93.25 68 VAL A O 1
ATOM 554 N N . ALA A 1 69 ? 4.931 -0.576 2.640 1.00 94.06 69 ALA A N 1
ATOM 555 C CA . ALA A 1 69 ? 5.784 -1.679 2.219 1.00 94.06 69 ALA A CA 1
ATOM 556 C C . ALA A 1 69 ? 5.943 -1.685 0.697 1.00 94.06 69 ALA A C 1
ATOM 558 O O . ALA A 1 69 ? 5.004 -1.374 -0.035 1.00 94.06 69 ALA A O 1
ATOM 559 N N . SER A 1 70 ? 7.132 -2.061 0.232 1.00 91.25 70 SER A N 1
ATOM 560 C CA . SER A 1 70 ? 7.404 -2.367 -1.172 1.00 91.25 70 SER A CA 1
ATOM 561 C C . SER A 1 70 ? 7.740 -3.845 -1.285 1.00 91.25 70 SER A C 1
ATOM 563 O O . SER A 1 70 ? 8.567 -4.349 -0.523 1.00 91.25 70 SER A O 1
ATOM 565 N N . VAL A 1 71 ? 7.068 -4.543 -2.192 1.00 93.00 71 VAL A N 1
ATOM 566 C CA . VAL A 1 71 ? 7.179 -5.988 -2.381 1.00 93.00 71 VAL A CA 1
ATOM 567 C C . VAL A 1 71 ? 7.339 -6.297 -3.862 1.00 93.00 71 VAL A C 1
ATOM 569 O O . VAL A 1 71 ? 6.744 -5.644 -4.714 1.00 93.00 71 VAL A O 1
ATOM 572 N N . ALA A 1 72 ? 8.133 -7.313 -4.175 1.00 90.44 72 ALA A N 1
ATOM 573 C CA . ALA A 1 72 ? 8.270 -7.848 -5.522 1.00 90.44 72 ALA A CA 1
ATOM 574 C C . ALA A 1 72 ? 7.966 -9.344 -5.460 1.00 90.44 72 ALA A C 1
ATOM 576 O O . ALA A 1 72 ? 8.730 -10.111 -4.865 1.00 90.44 72 ALA A O 1
ATOM 577 N N . LEU A 1 73 ? 6.843 -9.749 -6.061 1.00 84.00 73 LEU A N 1
ATOM 578 C CA . LEU A 1 73 ? 6.283 -11.093 -5.890 1.00 84.00 73 LEU A CA 1
ATOM 579 C C . LEU A 1 73 ? 7.287 -12.189 -6.276 1.00 84.00 73 LEU A C 1
ATOM 581 O O . LEU A 1 73 ? 7.446 -13.166 -5.551 1.00 84.00 73 LEU A O 1
ATOM 585 N N . TYR A 1 74 ? 8.007 -11.983 -7.379 1.00 84.94 74 TYR A N 1
ATOM 586 C CA . TYR A 1 74 ? 8.967 -12.949 -7.914 1.00 84.94 74 TYR A CA 1
ATOM 587 C C . TYR A 1 74 ? 10.356 -12.893 -7.265 1.00 84.94 74 TYR A C 1
ATOM 589 O O . TYR A 1 74 ? 11.163 -13.784 -7.504 1.00 84.94 74 TYR A O 1
ATOM 597 N N . SER A 1 75 ? 10.643 -11.882 -6.437 1.00 87.44 75 SER A N 1
ATOM 598 C CA . SER A 1 75 ? 11.913 -11.793 -5.702 1.00 87.44 75 SER A CA 1
ATOM 599 C C . SER A 1 75 ? 11.826 -12.509 -4.353 1.00 87.44 75 SER A C 1
ATOM 601 O O . SER A 1 75 ? 12.701 -13.294 -3.995 1.00 87.44 75 SER A O 1
ATOM 603 N N . SER A 1 76 ? 10.740 -12.285 -3.603 1.00 91.56 76 SER A N 1
ATOM 604 C CA . SER A 1 76 ? 10.532 -12.928 -2.304 1.00 91.56 76 SER A CA 1
ATOM 605 C C . SER A 1 76 ? 9.049 -13.054 -1.957 1.00 91.56 76 SER A C 1
ATOM 607 O O . SER A 1 76 ? 8.377 -12.096 -1.556 1.00 91.56 76 SER A O 1
ATOM 609 N N . TYR A 1 77 ? 8.538 -14.283 -2.044 1.00 92.12 77 TYR A N 1
ATOM 610 C CA . TYR A 1 77 ? 7.170 -14.612 -1.638 1.00 92.12 77 TYR A CA 1
ATOM 611 C C . TYR A 1 77 ? 6.955 -14.423 -0.133 1.00 92.12 77 TYR A C 1
ATOM 613 O O . TYR A 1 77 ? 5.920 -13.903 0.283 1.00 92.12 77 TYR A O 1
ATOM 621 N N . SER A 1 78 ? 7.946 -14.789 0.687 1.00 95.25 78 SER A N 1
ATOM 622 C CA . SER A 1 78 ? 7.868 -14.658 2.146 1.00 95.25 78 SER A CA 1
ATOM 623 C C . SER A 1 78 ? 7.717 -13.200 2.571 1.00 95.25 78 SER A C 1
ATOM 625 O O . SER A 1 78 ? 6.854 -12.889 3.385 1.00 95.25 78 SER A O 1
ATOM 627 N N . GLN A 1 79 ? 8.503 -12.292 1.982 1.00 93.56 79 GLN A N 1
ATOM 628 C CA . GLN A 1 79 ? 8.388 -10.861 2.267 1.00 93.56 79 GLN A CA 1
ATOM 629 C C . GLN A 1 79 ? 7.013 -10.326 1.859 1.00 93.56 79 GLN A C 1
ATOM 631 O O . GLN A 1 79 ? 6.376 -9.617 2.631 1.00 93.56 79 GLN A O 1
ATOM 636 N N . THR A 1 80 ? 6.530 -10.723 0.679 1.00 93.75 80 THR A N 1
ATOM 637 C CA . THR A 1 80 ? 5.220 -10.304 0.167 1.00 93.75 80 THR A CA 1
ATOM 638 C C . THR A 1 80 ? 4.089 -10.695 1.122 1.00 93.75 80 THR A C 1
ATOM 640 O O . THR A 1 80 ? 3.248 -9.864 1.468 1.00 93.75 80 THR A O 1
ATOM 643 N N . LEU A 1 81 ? 4.091 -11.942 1.600 1.00 93.88 81 LEU A N 1
ATOM 644 C CA . LEU A 1 81 ? 3.097 -12.439 2.552 1.00 93.88 81 LEU A CA 1
ATOM 645 C C . LEU A 1 81 ? 3.169 -11.706 3.892 1.00 93.88 81 LEU A C 1
ATOM 647 O O . LEU A 1 81 ? 2.138 -11.261 4.398 1.00 93.88 81 LEU A O 1
ATOM 651 N N . THR A 1 82 ? 4.370 -11.543 4.449 1.00 95.50 82 THR A N 1
ATOM 652 C CA . THR A 1 82 ? 4.563 -10.839 5.722 1.00 95.50 82 THR 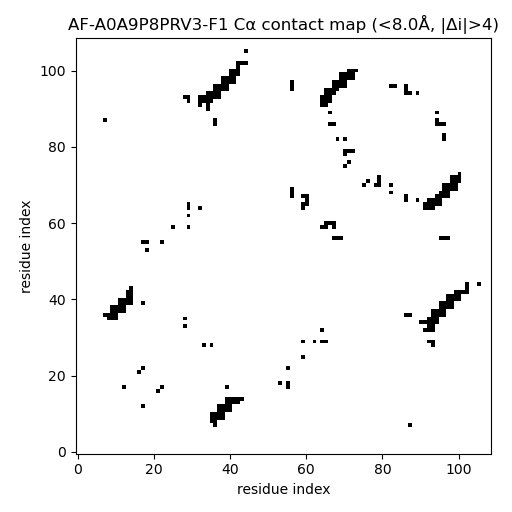A CA 1
ATOM 653 C C . THR A 1 82 ? 4.082 -9.394 5.630 1.00 95.50 82 THR A C 1
ATOM 655 O O . THR A 1 82 ? 3.301 -8.963 6.474 1.00 95.50 82 THR A O 1
ATOM 658 N N . SER A 1 83 ? 4.436 -8.668 4.566 1.00 95.06 83 SER A N 1
ATOM 659 C CA . SER A 1 83 ? 3.992 -7.286 4.365 1.00 95.06 83 SER A CA 1
ATOM 660 C C . SER A 1 83 ? 2.476 -7.161 4.196 1.00 95.06 83 SER A C 1
ATOM 662 O O . SER A 1 83 ? 1.874 -6.235 4.740 1.00 95.06 83 SER A O 1
ATOM 664 N N . LEU A 1 84 ? 1.823 -8.097 3.494 1.00 93.12 84 LEU A N 1
ATOM 665 C CA . LEU A 1 84 ? 0.358 -8.112 3.408 1.00 93.12 84 LEU A CA 1
ATOM 666 C C . LEU A 1 84 ? -0.295 -8.378 4.771 1.00 93.12 84 LEU A C 1
ATOM 668 O O . LEU A 1 84 ? -1.309 -7.756 5.095 1.00 93.12 84 LEU A O 1
ATOM 672 N N . LEU A 1 85 ? 0.262 -9.291 5.570 1.00 93.44 85 LEU A N 1
ATOM 673 C CA . LEU A 1 85 ? -0.246 -9.604 6.907 1.00 93.44 85 LEU A CA 1
ATOM 674 C C . LEU A 1 85 ? -0.072 -8.428 7.870 1.00 93.44 85 LEU A C 1
ATOM 676 O O . LEU A 1 85 ? -1.008 -8.087 8.596 1.00 93.44 85 LEU A O 1
ATOM 680 N N . GLU A 1 86 ? 1.086 -7.776 7.846 1.00 93.75 86 GLU A N 1
ATOM 681 C CA . GLU A 1 86 ? 1.356 -6.563 8.617 1.00 93.75 86 GLU A CA 1
ATOM 682 C C . GLU A 1 86 ? 0.404 -5.432 8.218 1.00 93.75 86 GLU A C 1
ATOM 684 O O . GLU A 1 86 ? -0.280 -4.883 9.083 1.00 93.75 86 GLU A O 1
ATOM 689 N N . ALA A 1 87 ? 0.248 -5.162 6.918 1.00 93.50 87 ALA A N 1
ATOM 690 C CA . ALA A 1 87 ? -0.714 -4.184 6.408 1.00 93.50 87 ALA A CA 1
ATOM 691 C C . ALA A 1 87 ? -2.162 -4.524 6.802 1.00 93.50 87 ALA A C 1
ATOM 693 O O . ALA A 1 87 ? -2.967 -3.642 7.109 1.00 93.50 87 ALA A O 1
ATOM 694 N N . ASN A 1 88 ? -2.516 -5.812 6.829 1.00 91.06 88 ASN A N 1
ATOM 695 C CA . ASN A 1 88 ? -3.842 -6.250 7.242 1.00 91.06 88 ASN A CA 1
ATOM 696 C C . ASN A 1 88 ? -4.097 -6.027 8.743 1.00 91.06 88 ASN A C 1
ATOM 698 O O . ASN A 1 88 ? -5.214 -5.663 9.127 1.00 91.06 88 ASN A O 1
ATOM 702 N N . ASN A 1 89 ? -3.079 -6.253 9.572 1.00 90.88 89 ASN A N 1
ATOM 703 C CA . ASN A 1 89 ? -3.149 -6.118 11.025 1.00 90.88 89 ASN A CA 1
ATOM 704 C C . ASN A 1 89 ? -2.908 -4.684 11.509 1.00 90.88 89 ASN A C 1
ATOM 706 O O . ASN A 1 89 ? -3.217 -4.374 12.662 1.00 90.88 89 ASN A O 1
ATOM 710 N N . PHE A 1 90 ? -2.402 -3.804 10.646 1.00 90.06 90 PHE A N 1
ATOM 711 C CA . PHE A 1 90 ? -2.196 -2.401 10.957 1.00 90.06 90 PHE A CA 1
ATOM 712 C C . PHE A 1 90 ? -3.534 -1.698 11.223 1.00 90.06 90 PHE A C 1
ATOM 714 O O . PHE A 1 90 ? -4.436 -1.660 10.383 1.00 90.06 90 PHE A O 1
ATOM 721 N N . LYS A 1 91 ? -3.684 -1.160 12.438 1.00 84.56 91 LYS A N 1
ATOM 722 C CA . LYS A 1 91 ? -4.918 -0.496 12.901 1.00 84.56 91 LYS A CA 1
ATOM 723 C C . LYS A 1 91 ? -4.797 1.025 12.982 1.00 84.56 91 LYS A C 1
ATOM 725 O O . LYS A 1 91 ? -5.819 1.689 13.142 1.00 84.56 91 LYS A O 1
ATOM 730 N N . GLN A 1 92 ? -3.581 1.560 12.917 1.00 83.50 92 GLN A N 1
ATOM 731 C CA . GLN A 1 92 ? -3.253 2.938 13.286 1.00 83.50 92 GLN A CA 1
ATOM 732 C C . GLN A 1 92 ? -2.952 3.773 12.038 1.00 83.50 92 GLN A C 1
ATOM 734 O O . GLN A 1 92 ? -1.834 4.225 11.848 1.00 83.50 92 GLN A O 1
ATOM 739 N N . GLY A 1 93 ? -3.963 3.944 11.185 1.00 87.94 93 GLY A N 1
ATOM 740 C CA . GLY A 1 93 ? -3.877 4.750 9.965 1.00 87.94 93 GLY A CA 1
ATOM 741 C C . GLY A 1 93 ? -3.929 3.938 8.675 1.00 87.94 93 GLY A C 1
ATOM 742 O O . GLY A 1 93 ? -4.361 2.778 8.698 1.00 87.94 93 GLY A O 1
ATOM 743 N N . PRO A 1 94 ? -3.588 4.554 7.533 1.00 91.38 94 PRO A N 1
ATOM 744 C CA . PRO A 1 94 ? -3.604 3.877 6.248 1.00 91.38 94 PRO A CA 1
ATOM 745 C C . PRO A 1 94 ? -2.405 2.941 6.087 1.00 91.38 94 PRO A C 1
ATOM 747 O O . PRO A 1 94 ? -1.306 3.209 6.570 1.00 91.38 94 PRO A O 1
ATOM 750 N N . ALA A 1 95 ? -2.628 1.845 5.371 1.00 93.38 95 ALA A N 1
ATOM 751 C CA . ALA A 1 95 ? -1.590 0.903 4.979 1.00 93.38 95 ALA A CA 1
ATOM 752 C C . ALA A 1 95 ? -1.485 0.882 3.454 1.00 93.38 95 ALA A C 1
ATOM 754 O O . ALA A 1 95 ? -2.495 0.720 2.769 1.00 93.38 95 ALA A O 1
ATOM 755 N N . ILE A 1 96 ? -0.278 1.054 2.926 1.00 91.81 96 ILE A N 1
ATOM 756 C CA . ILE A 1 96 ? 0.002 1.116 1.493 1.00 91.81 96 ILE A CA 1
ATOM 757 C C . ILE A 1 96 ? 1.052 0.057 1.168 1.00 91.81 96 ILE A C 1
ATOM 759 O O . ILE A 1 96 ? 2.160 0.076 1.698 1.00 91.81 96 ILE A O 1
ATOM 763 N N . VAL A 1 97 ? 0.702 -0.866 0.279 1.00 93.62 97 VAL A N 1
ATOM 764 C CA . VAL A 1 97 ? 1.600 -1.900 -0.233 1.00 93.62 97 VAL A CA 1
ATOM 765 C C . VAL A 1 97 ? 1.813 -1.648 -1.720 1.00 93.62 97 VAL A C 1
ATOM 767 O O . VAL A 1 97 ? 0.860 -1.651 -2.499 1.00 93.62 97 VAL A O 1
ATOM 770 N N . LEU A 1 98 ? 3.063 -1.408 -2.104 1.00 91.25 98 LEU A N 1
ATOM 771 C CA . LEU A 1 98 ? 3.508 -1.274 -3.488 1.00 91.25 98 LEU A CA 1
ATOM 772 C C . LEU A 1 98 ? 3.993 -2.644 -3.959 1.00 91.25 98 LEU A C 1
ATOM 774 O O . LEU A 1 98 ? 4.994 -3.139 -3.451 1.00 91.25 98 LEU A O 1
ATOM 778 N N . ALA A 1 99 ? 3.284 -3.265 -4.893 1.00 91.25 99 ALA A N 1
ATOM 779 C CA . ALA A 1 99 ? 3.629 -4.567 -5.442 1.00 91.25 99 ALA A CA 1
ATOM 780 C C . ALA A 1 99 ? 4.173 -4.416 -6.862 1.00 91.25 99 ALA A C 1
ATOM 782 O O . ALA A 1 99 ? 3.426 -4.084 -7.781 1.00 91.25 99 ALA A O 1
ATOM 783 N N . TYR A 1 100 ? 5.465 -4.686 -7.035 1.00 88.31 100 TY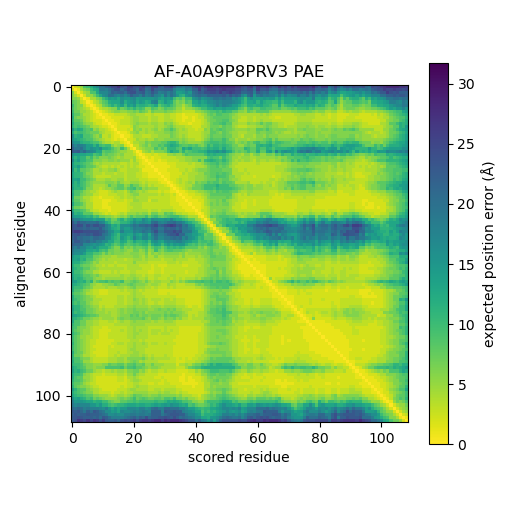R A N 1
ATOM 784 C CA . TYR A 1 100 ? 6.085 -4.772 -8.348 1.00 88.31 100 TYR A CA 1
ATOM 785 C C . TYR A 1 100 ? 5.677 -6.072 -9.043 1.00 88.31 100 TYR A C 1
ATOM 787 O O . TYR A 1 100 ? 5.862 -7.172 -8.506 1.00 88.31 100 TYR A O 1
ATOM 795 N N . LEU A 1 101 ? 5.120 -5.918 -10.242 1.00 83.75 101 LEU A N 1
ATOM 796 C CA . LEU A 1 101 ? 4.746 -6.983 -11.151 1.00 83.75 101 LEU A CA 1
ATOM 797 C C . LEU A 1 101 ? 5.626 -6.866 -12.408 1.00 83.75 101 LEU A C 1
ATOM 799 O O . LEU A 1 101 ? 5.410 -5.945 -13.197 1.00 83.75 101 LEU A O 1
ATOM 803 N N . PRO A 1 102 ? 6.602 -7.769 -12.607 1.00 77.19 102 PRO A N 1
ATOM 804 C CA . PRO A 1 102 ? 7.429 -7.758 -13.807 1.00 77.19 102 PRO A CA 1
ATOM 805 C C . PRO A 1 102 ? 6.574 -8.009 -15.049 1.00 77.19 102 PRO A C 1
ATOM 807 O O . PRO A 1 102 ? 5.644 -8.826 -15.021 1.00 77.19 102 PRO A O 1
ATOM 810 N N . HIS A 1 103 ? 6.885 -7.306 -16.137 1.00 71.81 103 HIS A N 1
ATOM 811 C CA . HIS A 1 103 ? 6.269 -7.558 -17.431 1.00 71.81 103 HIS A CA 1
ATOM 812 C C . HIS A 1 103 ? 7.092 -8.587 -18.211 1.00 71.81 103 HIS A C 1
ATOM 814 O O . HIS A 1 103 ? 8.302 -8.689 -18.040 1.00 71.81 103 HIS A O 1
ATOM 820 N N . TYR A 1 104 ? 6.444 -9.366 -19.080 1.00 63.25 104 TYR A N 1
ATOM 821 C CA . TYR A 1 104 ? 7.113 -10.449 -19.816 1.00 63.25 104 TYR A CA 1
ATOM 822 C C . TYR A 1 104 ? 8.264 -9.942 -20.708 1.00 63.25 104 TYR A C 1
ATOM 824 O O . TYR A 1 104 ? 9.218 -10.672 -20.955 1.00 63.25 104 TYR A O 1
ATOM 832 N N . GLU A 1 105 ? 8.198 -8.683 -21.149 1.00 58.94 105 GLU A N 1
ATOM 833 C CA . GLU A 1 105 ? 9.244 -8.039 -21.954 1.00 58.94 105 GLU A CA 1
ATOM 834 C C . GLU A 1 105 ? 10.506 -7.686 -21.147 1.00 58.94 105 GLU A C 1
ATOM 836 O O . GLU A 1 105 ? 11.587 -7.638 -21.723 1.00 58.94 105 GLU A O 1
ATOM 841 N N . ASP A 1 106 ? 10.408 -7.532 -19.821 1.00 55.44 106 ASP A N 1
ATOM 842 C CA . ASP A 1 106 ? 11.547 -7.168 -18.961 1.00 55.44 106 ASP A CA 1
ATOM 843 C C . ASP A 1 106 ? 12.519 -8.351 -18.726 1.00 55.44 106 ASP A C 1
ATOM 845 O O . ASP A 1 106 ? 13.603 -8.166 -18.180 1.00 55.44 106 ASP A O 1
ATOM 849 N N . HIS A 1 107 ? 12.138 -9.578 -19.108 1.00 52.25 107 HIS A N 1
ATOM 850 C CA . HIS A 1 107 ? 12.944 -10.801 -18.953 1.00 52.25 107 HIS A CA 1
ATOM 851 C C . HIS A 1 107 ? 13.722 -11.206 -20.219 1.00 52.25 107 HIS A C 1
ATOM 853 O O . HIS A 1 107 ? 14.376 -12.250 -20.212 1.00 52.25 107 HIS A O 1
ATOM 859 N N . LEU A 1 108 ? 13.607 -10.439 -21.309 1.00 49.75 108 LEU A N 1
ATOM 860 C CA . LEU A 1 108 ? 14.253 -10.732 -22.596 1.00 49.75 108 LEU A CA 1
ATOM 861 C C . LEU A 1 108 ? 15.545 -9.930 -22.843 1.00 49.75 108 LEU A C 1
ATOM 863 O O . LEU A 1 108 ? 16.109 -10.041 -23.933 1.00 49.75 108 LEU A O 1
ATOM 867 N N . GLU A 1 109 ? 16.033 -9.187 -21.846 1.00 42.69 109 GLU A N 1
ATOM 868 C CA . GLU A 1 109 ? 17.387 -8.606 -21.823 1.00 42.69 109 GLU A CA 1
ATOM 869 C C . GLU A 1 109 ? 18.337 -9.386 -20.905 1.00 42.69 109 GLU A C 1
ATOM 871 O O . GLU A 1 109 ? 17.933 -9.740 -19.771 1.00 42.69 109 GLU A O 1
#

InterPro domains:
  IPR029061 Thiamin diphosphate-binding fold [SSF52518] (7-107)
  IPR050722 Pyruvate:ferredoxin/flavodoxin oxidoreductase [PTHR32154] (2-106)

Foldseek 3Di:
DVVPDDDQDAAEEELVCCPPPVLVVLVVQLVVLPAYEYEYEYEDPPPDDPDDRDDSLVVSVVSVQEAEEEEECVVDVPSVVVLVVCQSPDDGGYYYYYYYDYDPVVPPD

Nearest PDB structures (foldseek):
  6ciq-assembly2_C  TM=8.975E-01  e=9.788E-06  Moorella thermoacetica ATCC 39073
  8a45-assembly1_C  TM=6.372E-01  e=1.100E-01  Pseudomonas aeruginosa LESB58
  8a45-assembly1_D  TM=6.252E-01  e=2.867E-01  Pseudomonas aeruginosa LESB58
  8a45-assembly1_B  TM=5.992E-01  e=7.012E-01  Pseudomonas aeruginosa LESB58
  1pvd-assembly1_B  TM=5.417E-01  e=1.328E+00  Saccharomyces cerevisiae